Protein AF-A0A972F2A1-F1 (afdb_monomer)

Secondary structure (DSSP, 8-state):
--EEEESS---HHHHHHTT-EEEEHHHHHHHTS-HHHHHHHHHHTT--TTS-HHHHHHHHHHHHTT---EE------

Mean predicted aligned error: 3.02 Å

Structure (mmCIF, N/CA/C/O backbone):
data_AF-A0A972F2A1-F1
#
_entry.id   AF-A0A972F2A1-F1
#
loop_
_atom_site.group_PDB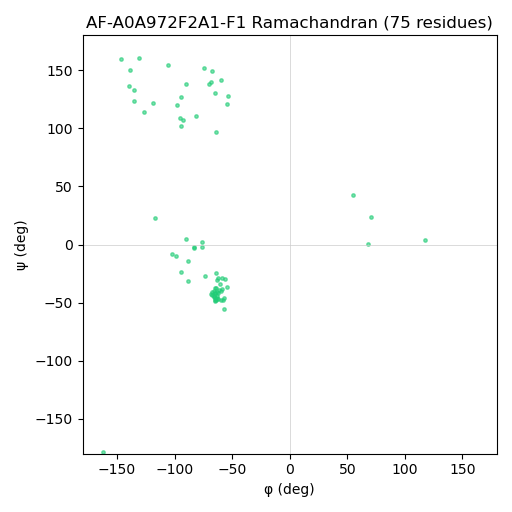
_atom_site.id
_atom_site.type_symbol
_atom_site.label_atom_id
_atom_site.label_alt_id
_atom_site.label_comp_id
_atom_site.label_asym_id
_atom_site.label_entity_id
_atom_site.label_seq_id
_atom_site.pdbx_PDB_ins_code
_atom_site.Cartn_x
_atom_site.Cartn_y
_atom_site.Cartn_z
_atom_site.occupancy
_atom_site.B_iso_or_equiv
_atom_site.auth_seq_id
_atom_site.auth_comp_id
_atom_site.auth_asym_id
_atom_site.auth_atom_id
_atom_site.pdbx_PDB_model_num
ATOM 1 N N . MET A 1 1 ? -15.716 -9.452 8.465 1.00 69.19 1 MET A N 1
ATOM 2 C CA . MET A 1 1 ? -15.329 -8.047 8.715 1.00 69.19 1 MET A CA 1
ATOM 3 C C . MET A 1 1 ? -14.629 -7.553 7.459 1.00 69.19 1 MET A C 1
ATOM 5 O O . MET A 1 1 ? -13.698 -8.223 7.028 1.00 69.19 1 MET A O 1
ATOM 9 N N . HIS A 1 2 ? -15.129 -6.497 6.812 1.00 91.69 2 HIS A N 1
ATOM 10 C CA . HIS A 1 2 ? -14.559 -6.005 5.550 1.00 91.69 2 HIS A CA 1
ATOM 11 C C . HIS A 1 2 ? -13.190 -5.358 5.797 1.00 91.69 2 HIS A C 1
ATOM 13 O O . HIS A 1 2 ? -13.018 -4.663 6.797 1.00 91.69 2 HIS A O 1
ATOM 19 N N . THR A 1 3 ? -12.222 -5.618 4.917 1.00 96.62 3 THR A N 1
ATOM 20 C CA . THR A 1 3 ? -10.873 -5.039 4.996 1.00 96.62 3 THR A CA 1
ATOM 21 C C . THR A 1 3 ? -10.826 -3.723 4.226 1.00 96.62 3 THR A C 1
ATOM 23 O O . THR A 1 3 ? -11.359 -3.654 3.122 1.00 96.62 3 THR A O 1
ATOM 26 N N . THR A 1 4 ? -10.157 -2.721 4.793 1.00 97.94 4 THR A N 1
ATOM 27 C CA . THR A 1 4 ? -9.920 -1.417 4.162 1.00 97.94 4 THR A CA 1
ATOM 28 C C . THR A 1 4 ? -8.427 -1.123 4.191 1.00 97.94 4 THR A C 1
ATOM 30 O O . THR A 1 4 ? -7.843 -0.977 5.267 1.00 97.94 4 THR A O 1
ATOM 33 N N . GLY A 1 5 ? -7.805 -1.069 3.016 1.00 97.81 5 GLY A N 1
ATOM 34 C CA . GLY A 1 5 ? -6.409 -0.683 2.853 1.00 97.81 5 GLY A CA 1
ATOM 35 C C . GLY A 1 5 ? -6.209 0.822 3.034 1.00 97.81 5 GLY A C 1
ATOM 36 O O . GLY A 1 5 ? -7.109 1.604 2.732 1.00 97.81 5 GLY A O 1
ATOM 37 N N . PHE A 1 6 ? -5.033 1.252 3.482 1.00 97.31 6 PHE A N 1
ATOM 38 C CA . PHE A 1 6 ? -4.665 2.669 3.512 1.00 97.31 6 PHE A CA 1
ATOM 39 C C . PHE A 1 6 ? -3.214 2.899 3.083 1.00 97.31 6 PHE A C 1
ATOM 41 O O . PHE A 1 6 ? -2.360 2.026 3.249 1.00 97.31 6 PHE A O 1
ATOM 48 N N . THR A 1 7 ? -2.950 4.072 2.498 1.00 95.12 7 THR A N 1
ATOM 49 C CA . THR A 1 7 ? -1.661 4.396 1.856 1.00 95.12 7 THR A CA 1
ATOM 50 C C . THR A 1 7 ? -0.739 5.282 2.691 1.00 95.12 7 THR A C 1
ATOM 52 O O . THR A 1 7 ? 0.411 5.472 2.312 1.00 95.12 7 THR A O 1
ATOM 55 N N . THR A 1 8 ? -1.199 5.825 3.815 1.00 92.81 8 THR A N 1
ATOM 56 C CA . THR A 1 8 ? -0.390 6.599 4.774 1.00 92.81 8 THR A CA 1
ATOM 57 C C . THR A 1 8 ? -1.125 6.680 6.113 1.00 92.81 8 THR A C 1
ATOM 59 O O . THR A 1 8 ? -2.217 6.129 6.254 1.00 92.81 8 THR A O 1
ATOM 62 N N . THR A 1 9 ? -0.559 7.376 7.093 1.00 92.25 9 THR A N 1
ATOM 63 C CA . THR A 1 9 ? -1.221 7.661 8.367 1.00 92.25 9 THR A CA 1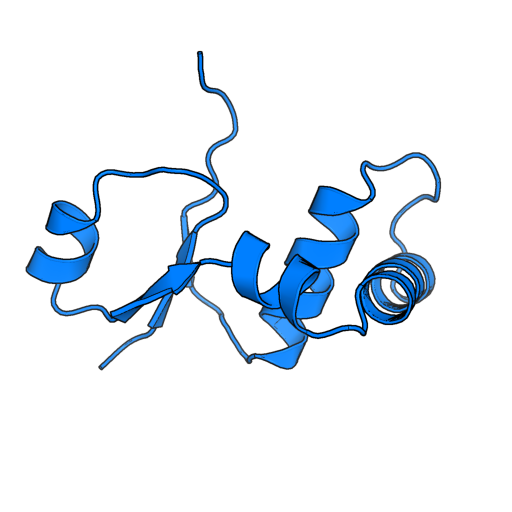
ATOM 64 C C . THR A 1 9 ? -2.575 8.334 8.139 1.00 92.25 9 THR A C 1
ATOM 66 O O . THR A 1 9 ? -2.664 9.415 7.561 1.00 92.25 9 THR A O 1
ATOM 69 N N . ILE A 1 10 ? -3.631 7.696 8.635 1.00 94.06 10 ILE A N 1
ATOM 70 C CA . ILE A 1 10 ? -5.002 8.210 8.655 1.00 94.06 10 ILE A CA 1
ATOM 71 C C . ILE A 1 10 ? -5.583 8.038 10.066 1.00 94.06 10 ILE A C 1
ATOM 73 O O . ILE A 1 10 ? -5.091 7.192 10.819 1.00 94.06 10 ILE A O 1
ATOM 77 N N . PRO A 1 11 ? -6.649 8.767 10.434 1.00 95.56 11 PRO A N 1
ATOM 78 C CA . PRO A 1 11 ? -7.393 8.503 11.666 1.00 95.56 11 PRO A CA 1
ATOM 79 C C . PRO A 1 11 ? -8.061 7.115 11.624 1.00 95.56 11 PRO A C 1
ATOM 81 O O . PRO A 1 11 ? -9.134 6.933 11.039 1.00 95.56 11 PRO A O 1
ATOM 84 N N . LEU A 1 12 ? -7.415 6.103 12.214 1.00 96.69 12 LEU A N 1
ATOM 85 C CA . LEU A 1 12 ? -7.887 4.712 12.197 1.00 96.69 12 LEU A CA 1
ATOM 86 C C . LEU A 1 12 ? -9.218 4.535 12.936 1.00 96.69 12 LEU A C 1
ATOM 88 O O . LEU A 1 12 ? -9.974 3.615 12.624 1.00 96.69 12 LEU A O 1
ATOM 92 N N . GLU A 1 13 ? -9.529 5.426 13.876 1.00 97.94 13 GLU A N 1
ATOM 93 C CA . GLU A 1 13 ? -10.773 5.451 14.641 1.00 97.94 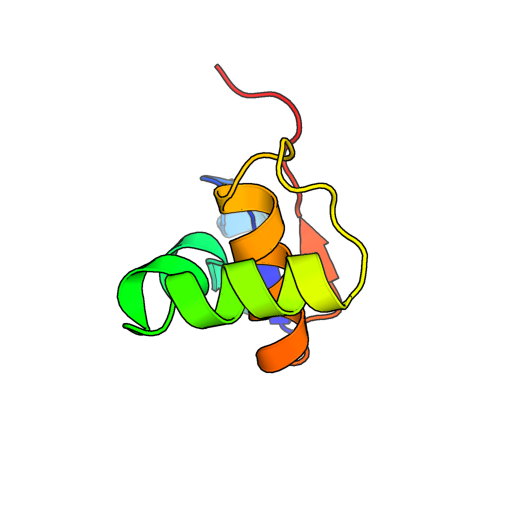13 GLU A CA 1
ATOM 94 C C . GLU A 1 13 ? -11.996 5.480 13.723 1.00 97.94 13 GLU A C 1
ATOM 96 O O . GLU A 1 13 ? -12.989 4.818 14.013 1.00 97.94 13 GLU A O 1
ATOM 101 N N . VAL A 1 14 ? -11.911 6.179 12.585 1.00 96.94 14 VAL A N 1
ATOM 102 C CA . VAL A 1 14 ? -13.002 6.258 11.601 1.00 96.94 14 VAL A CA 1
ATOM 103 C C . VAL A 1 14 ? -13.241 4.899 10.939 1.00 96.94 14 VAL A C 1
ATOM 105 O O . VAL A 1 14 ? -14.384 4.458 10.814 1.00 96.94 14 VAL A O 1
ATOM 108 N N . VAL A 1 15 ? -12.170 4.196 10.557 1.00 97.38 15 VAL A N 1
ATOM 109 C CA . VAL A 1 15 ? -12.252 2.866 9.926 1.00 97.38 15 VAL A CA 1
ATOM 110 C C . VAL A 1 15 ? -12.763 1.825 10.926 1.00 97.38 15 VAL A C 1
ATOM 112 O O . VAL A 1 15 ? -13.630 1.012 10.599 1.00 97.38 15 VAL A O 1
ATOM 115 N N . LEU A 1 16 ? -12.271 1.882 12.166 1.00 97.31 16 LEU A N 1
ATOM 116 C CA . LEU A 1 16 ? -12.690 0.993 13.249 1.00 97.31 16 LEU A CA 1
ATOM 117 C C . LEU A 1 16 ? -14.157 1.224 13.640 1.00 97.31 16 LEU A C 1
ATOM 119 O O . LEU A 1 16 ? -14.907 0.256 13.769 1.00 97.31 16 LEU A O 1
ATOM 123 N N . ALA A 1 17 ? -14.594 2.482 13.765 1.00 97.81 17 ALA A N 1
ATOM 124 C CA . ALA A 1 17 ? -15.986 2.834 14.058 1.00 97.81 17 ALA A CA 1
ATOM 125 C C . ALA A 1 17 ? -16.953 2.378 12.952 1.00 97.81 17 ALA A C 1
ATOM 127 O O . ALA A 1 17 ? -18.098 2.035 13.238 1.00 97.81 17 ALA A O 1
ATOM 128 N N . ALA A 1 18 ? -16.483 2.300 11.702 1.00 96.44 18 ALA A N 1
ATOM 129 C CA . ALA A 1 18 ? -17.233 1.737 10.580 1.00 96.44 18 ALA A CA 1
ATOM 130 C C . ALA A 1 18 ? -17.301 0.191 10.582 1.00 96.44 18 ALA A C 1
ATOM 132 O O . ALA A 1 18 ? -17.846 -0.397 9.647 1.00 96.44 18 ALA A O 1
ATOM 133 N N . GLY A 1 19 ? -16.742 -0.490 11.591 1.00 96.69 19 GLY A N 1
ATOM 134 C CA . GLY A 1 19 ? -16.746 -1.953 11.687 1.00 96.69 19 GLY A CA 1
ATOM 135 C C . GLY A 1 19 ? -15.839 -2.643 10.661 1.00 96.69 19 GLY A C 1
ATOM 136 O O . GLY A 1 19 ? -16.066 -3.805 10.308 1.00 96.69 19 GLY A O 1
ATOM 137 N N . ARG A 1 20 ? -14.822 -1.936 10.157 1.00 97.62 20 ARG A N 1
ATOM 138 C CA . ARG A 1 20 ? -13.879 -2.424 9.142 1.00 97.62 20 ARG A CA 1
ATOM 139 C C . ARG A 1 20 ? -12.523 -2.736 9.757 1.00 97.62 20 ARG A C 1
ATOM 141 O O . ARG A 1 20 ? -12.154 -2.196 10.797 1.00 97.62 20 ARG A O 1
ATOM 148 N N . ARG A 1 21 ? -11.777 -3.640 9.119 1.00 97.25 21 ARG A N 1
ATOM 149 C CA . ARG A 1 21 ? -10.411 -3.993 9.514 1.00 97.25 21 ARG A CA 1
ATOM 150 C C . ARG A 1 21 ? -9.425 -3.118 8.731 1.00 97.25 21 ARG A C 1
ATOM 152 O O . ARG A 1 21 ? -9.265 -3.369 7.534 1.00 97.25 21 ARG A O 1
ATOM 159 N N . PRO A 1 22 ? -8.770 -2.131 9.365 1.00 97.50 22 PRO A N 1
ATOM 160 C CA . PRO A 1 22 ? -7.761 -1.326 8.692 1.00 97.50 22 PRO A CA 1
ATOM 161 C C . PRO A 1 22 ? -6.532 -2.180 8.371 1.00 97.50 22 PRO A C 1
ATOM 163 O O . PRO A 1 22 ? -6.112 -3.008 9.183 1.00 97.50 22 PRO A O 1
ATOM 166 N N . VAL A 1 23 ? -5.961 -1.981 7.188 1.00 97.19 23 VAL A N 1
ATOM 167 C CA . VAL A 1 23 ? -4.766 -2.685 6.722 1.00 97.19 23 VAL A CA 1
ATOM 168 C C . VAL A 1 23 ? -3.795 -1.696 6.090 1.00 97.19 23 VAL A C 1
ATOM 170 O O . VAL A 1 23 ? -4.132 -0.990 5.144 1.00 97.19 23 VAL A O 1
ATOM 173 N N . ASP A 1 24 ? -2.573 -1.668 6.607 1.00 96.69 24 ASP A N 1
ATOM 174 C CA . ASP A 1 24 ? -1.517 -0.795 6.104 1.00 96.69 24 ASP A CA 1
ATOM 175 C C . ASP A 1 24 ? -0.849 -1.410 4.869 1.00 96.69 24 ASP A C 1
ATOM 177 O O . ASP A 1 24 ? -0.132 -2.414 4.962 1.00 96.69 24 ASP A O 1
ATOM 181 N N . LEU A 1 25 ? -1.077 -0.801 3.706 1.00 96.75 25 LEU A N 1
ATOM 182 C CA . LEU A 1 25 ? -0.525 -1.290 2.445 1.00 96.75 25 LEU A CA 1
ATOM 183 C C . LEU A 1 25 ? 0.981 -1.027 2.325 1.00 96.75 25 LEU A C 1
ATOM 185 O O . LEU A 1 25 ? 1.673 -1.802 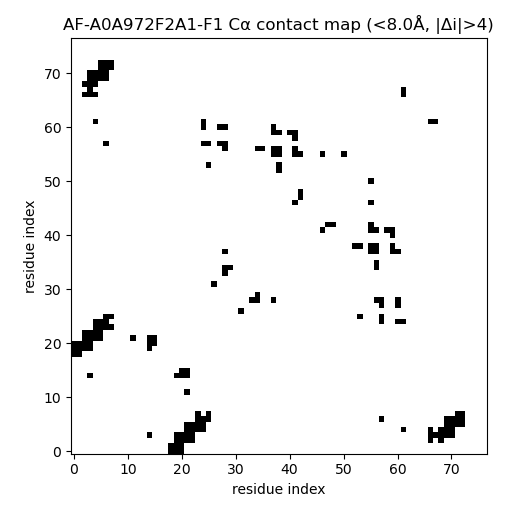1.664 1.00 96.75 25 LEU A O 1
ATOM 189 N N . ASN A 1 26 ? 1.511 0.006 2.992 1.00 95.62 26 ASN A N 1
ATOM 190 C CA . ASN A 1 26 ? 2.954 0.258 3.023 1.00 95.62 26 ASN A CA 1
ATOM 191 C C . ASN A 1 26 ? 3.669 -0.868 3.753 1.00 95.62 26 ASN A C 1
ATOM 193 O O . ASN A 1 26 ? 4.675 -1.381 3.270 1.00 95.62 26 ASN A O 1
ATOM 197 N N . ASN A 1 27 ? 3.127 -1.274 4.903 1.00 95.56 27 ASN A N 1
ATOM 198 C CA . ASN A 1 27 ? 3.699 -2.360 5.686 1.00 95.56 27 ASN A CA 1
ATOM 199 C C . ASN A 1 27 ? 3.660 -3.682 4.920 1.00 95.56 27 ASN A C 1
ATOM 201 O O . ASN A 1 27 ? 4.677 -4.373 4.875 1.00 95.56 27 ASN A O 1
ATOM 205 N N . ILE A 1 28 ? 2.548 -4.015 4.256 1.00 95.25 28 ILE A N 1
ATOM 206 C CA . ILE A 1 28 ? 2.483 -5.214 3.401 1.00 95.25 28 ILE A CA 1
ATOM 207 C C . ILE A 1 28 ? 3.562 -5.162 2.314 1.00 95.25 28 ILE A C 1
ATOM 209 O O . ILE A 1 28 ? 4.267 -6.149 2.105 1.00 95.25 28 ILE A O 1
ATOM 213 N N . PHE A 1 29 ? 3.707 -4.015 1.651 1.00 96.56 29 PHE A N 1
ATOM 214 C CA . PHE A 1 29 ? 4.667 -3.836 0.569 1.00 96.56 29 PHE A CA 1
ATOM 215 C C . PHE A 1 29 ? 6.130 -3.952 1.033 1.00 96.56 29 PHE A C 1
ATOM 217 O O . PHE A 1 29 ? 6.920 -4.662 0.403 1.00 96.56 29 PHE A O 1
ATOM 224 N N . ILE A 1 30 ? 6.517 -3.270 2.117 1.00 95.62 30 ILE A N 1
ATOM 225 C CA . ILE A 1 30 ? 7.935 -3.134 2.490 1.00 95.62 30 ILE A CA 1
ATOM 226 C C . ILE A 1 30 ? 8.441 -4.268 3.389 1.00 95.62 30 ILE A C 1
ATOM 228 O O . ILE A 1 30 ? 9.608 -4.643 3.314 1.00 95.62 30 ILE A O 1
ATOM 232 N N . THR A 1 31 ? 7.579 -4.847 4.230 1.00 94.94 31 THR A N 1
ATOM 233 C CA . THR A 1 31 ? 8.008 -5.857 5.218 1.00 94.94 31 THR A CA 1
ATOM 234 C C . THR A 1 31 ? 7.990 -7.286 4.675 1.00 94.94 31 THR A C 1
ATOM 236 O O . THR A 1 31 ? 8.593 -8.176 5.269 1.00 94.94 31 THR A O 1
ATOM 239 N N . GLY A 1 32 ? 7.345 -7.524 3.528 1.00 86.88 32 GLY A N 1
ATOM 240 C CA . GLY A 1 32 ? 7.178 -8.860 2.950 1.00 86.88 32 GLY A CA 1
ATOM 241 C C . GLY A 1 32 ? 8.418 -9.454 2.269 1.00 86.88 32 GLY A C 1
ATOM 242 O O . GLY A 1 32 ? 8.334 -10.563 1.751 1.00 86.88 32 GLY A O 1
ATOM 243 N N . GLY A 1 33 ? 9.544 -8.732 2.199 1.00 92.94 33 GLY A N 1
ATOM 244 C CA . GLY A 1 33 ? 10.789 -9.195 1.560 1.00 92.94 33 GLY A CA 1
ATOM 245 C C . GLY A 1 33 ? 10.732 -9.347 0.031 1.00 92.94 33 GLY A C 1
ATOM 246 O O . GLY A 1 33 ? 11.728 -9.720 -0.579 1.00 92.94 33 GLY A O 1
ATOM 247 N N . ARG A 1 34 ? 9.587 -9.040 -0.591 1.00 95.38 34 ARG A N 1
ATOM 248 C CA . ARG A 1 34 ? 9.310 -9.208 -2.029 1.00 95.38 34 ARG A CA 1
ATOM 249 C C . ARG A 1 34 ? 9.040 -7.877 -2.738 1.00 95.38 34 ARG A C 1
ATOM 251 O O . ARG A 1 34 ? 8.398 -7.838 -3.780 1.00 95.38 34 ARG A O 1
ATOM 258 N N . SER A 1 35 ? 9.516 -6.764 -2.178 1.00 97.12 35 SER A N 1
ATOM 259 C CA . SER A 1 35 ? 9.207 -5.420 -2.684 1.00 97.12 35 SER A CA 1
ATOM 260 C C . SER A 1 35 ? 9.640 -5.223 -4.143 1.00 97.12 35 SER A C 1
ATOM 262 O O . SER A 1 35 ? 8.899 -4.627 -4.916 1.00 97.12 35 SER A O 1
ATOM 264 N N . MET A 1 36 ? 10.795 -5.766 -4.544 1.00 97.75 36 MET A N 1
ATOM 265 C CA . MET A 1 36 ? 11.255 -5.703 -5.939 1.00 97.75 36 MET A CA 1
ATOM 266 C C . MET A 1 36 ? 10.340 -6.484 -6.885 1.00 97.75 36 MET A C 1
ATOM 268 O O . MET A 1 36 ? 9.926 -5.937 -7.899 1.00 97.75 36 MET A O 1
ATOM 272 N N . GLU A 1 37 ? 9.953 -7.710 -6.523 1.00 98.06 37 GLU A N 1
ATOM 273 C CA . GLU A 1 37 ? 9.025 -8.522 -7.324 1.00 98.06 37 GLU A CA 1
ATOM 274 C C . GLU A 1 37 ? 7.669 -7.825 -7.504 1.00 98.06 37 GLU A C 1
ATOM 276 O O . GLU A 1 37 ? 7.102 -7.837 -8.592 1.00 98.06 37 GLU A O 1
ATOM 281 N N . LEU A 1 38 ? 7.157 -7.177 -6.451 1.00 98.12 38 LEU A N 1
ATOM 282 C CA . LEU A 1 38 ? 5.902 -6.422 -6.505 1.00 98.12 38 LEU A CA 1
ATOM 283 C C . LEU A 1 38 ? 6.003 -5.208 -7.442 1.00 98.12 38 LEU A C 1
ATOM 285 O O . LEU A 1 38 ? 5.085 -4.949 -8.219 1.00 98.12 38 LEU A O 1
ATOM 289 N N . ILE A 1 39 ? 7.124 -4.481 -7.403 1.00 98.56 39 ILE A N 1
ATOM 290 C CA . ILE A 1 39 ? 7.388 -3.374 -8.335 1.00 98.56 39 ILE A CA 1
ATOM 291 C C . ILE A 1 39 ? 7.442 -3.897 -9.775 1.00 98.56 39 ILE A C 1
ATOM 293 O O . ILE A 1 39 ? 6.808 -3.317 -10.654 1.00 98.56 39 ILE A O 1
ATOM 297 N N . GLU A 1 40 ? 8.173 -4.986 -10.015 1.00 98.31 40 GLU A N 1
ATOM 298 C CA . GLU A 1 40 ? 8.326 -5.590 -11.342 1.00 98.31 40 GLU A CA 1
ATOM 299 C C . GLU A 1 40 ? 7.000 -6.137 -11.888 1.00 98.31 40 GLU A C 1
ATOM 301 O O . GLU A 1 40 ? 6.722 -5.957 -13.073 1.00 98.31 40 GLU A O 1
ATOM 306 N N . SER A 1 41 ? 6.147 -6.724 -11.038 1.00 98.12 41 SER A N 1
ATOM 307 C CA . SER A 1 41 ? 4.795 -7.160 -11.424 1.00 98.12 41 SER A CA 1
ATOM 308 C C . SER A 1 41 ? 3.962 -5.985 -11.922 1.00 98.12 41 SER A C 1
ATOM 310 O O . SER A 1 41 ? 3.395 -6.046 -13.009 1.00 98.12 41 SER A O 1
ATOM 312 N N . ALA A 1 42 ? 3.951 -4.872 -11.183 1.00 98.31 42 ALA A N 1
ATOM 313 C CA . ALA A 1 42 ? 3.219 -3.679 -11.598 1.00 98.31 42 ALA A CA 1
ATOM 314 C C . ALA A 1 42 ? 3.734 -3.121 -12.939 1.00 98.31 42 ALA A C 1
ATOM 316 O O . ALA A 1 42 ? 2.943 -2.686 -13.776 1.00 98.31 42 ALA A O 1
ATOM 317 N N . GLU A 1 43 ? 5.051 -3.140 -13.172 1.00 98.38 43 GLU A N 1
ATOM 318 C CA . GLU A 1 43 ? 5.629 -2.745 -14.464 1.00 98.38 43 GLU A CA 1
ATOM 319 C C . GLU A 1 43 ? 5.221 -3.692 -15.598 1.00 98.38 43 GLU A C 1
ATOM 321 O O . GLU A 1 43 ? 4.868 -3.227 -16.683 1.00 98.38 43 GLU A O 1
ATOM 326 N N . ALA A 1 44 ? 5.220 -5.005 -15.348 1.00 98.12 44 ALA A N 1
ATOM 327 C CA . ALA A 1 44 ? 4.766 -6.011 -16.307 1.00 98.12 44 ALA A CA 1
ATOM 328 C C . ALA A 1 44 ? 3.274 -5.861 -16.654 1.00 98.12 44 ALA A C 1
ATOM 330 O O . ALA A 1 44 ? 2.872 -6.141 -17.783 1.00 98.12 44 ALA A O 1
ATOM 331 N N . GLU A 1 45 ? 2.471 -5.362 -15.714 1.00 97.56 45 GLU A N 1
ATOM 332 C CA . GLU A 1 45 ? 1.045 -5.058 -15.888 1.00 97.56 45 GLU A CA 1
ATOM 333 C C . GLU A 1 45 ? 0.783 -3.681 -16.528 1.00 97.56 45 GLU A C 1
ATOM 335 O O . GLU A 1 45 ? -0.361 -3.345 -16.836 1.00 97.56 45 GLU A O 1
ATOM 340 N N . GLY A 1 46 ? 1.835 -2.900 -16.799 1.00 97.81 46 GLY A N 1
ATOM 341 C CA . GLY A 1 46 ? 1.762 -1.694 -17.626 1.00 97.81 46 GLY A CA 1
ATOM 342 C C . GLY A 1 46 ? 2.115 -0.384 -16.924 1.00 97.81 46 GLY A C 1
ATOM 343 O O . GLY A 1 46 ? 2.032 0.671 -17.559 1.00 97.81 46 GLY A O 1
ATOM 344 N N . PHE A 1 47 ? 2.539 -0.401 -15.655 1.00 98.12 47 PHE A N 1
ATOM 345 C CA . PHE A 1 47 ? 3.058 0.814 -15.025 1.00 98.12 47 PHE A CA 1
ATOM 346 C C . PHE A 1 47 ? 4.356 1.280 -15.710 1.00 98.12 47 PHE A C 1
ATOM 348 O O . PHE A 1 47 ? 5.308 0.506 -15.833 1.00 98.12 47 PHE A O 1
ATOM 355 N N . PRO A 1 48 ? 4.466 2.565 -16.095 1.00 98.00 48 PRO A N 1
ATOM 356 C CA . PRO A 1 48 ? 5.719 3.115 -16.591 1.00 98.00 48 PRO A CA 1
ATOM 357 C C . PRO A 1 48 ? 6.836 3.013 -15.549 1.00 98.00 48 PRO A C 1
ATOM 359 O O . PRO A 1 48 ? 6.633 3.293 -14.365 1.00 98.00 48 PRO A O 1
ATOM 362 N N . ARG A 1 49 ? 8.059 2.708 -15.998 1.00 95.62 49 ARG A N 1
ATOM 363 C CA . ARG A 1 49 ? 9.236 2.603 -15.115 1.00 95.62 49 ARG A CA 1
ATOM 364 C C . ARG A 1 49 ? 9.502 3.863 -14.290 1.00 95.62 49 ARG A C 1
ATOM 366 O O . ARG A 1 49 ? 9.997 3.759 -13.173 1.00 95.62 49 ARG A O 1
ATOM 373 N N . ASN A 1 50 ? 9.139 5.037 -14.802 1.00 96.81 50 ASN A N 1
ATOM 374 C CA . ASN A 1 50 ? 9.321 6.323 -14.126 1.00 96.81 50 ASN A CA 1
ATOM 375 C C . ASN A 1 50 ? 8.212 6.682 -13.117 1.00 96.81 50 ASN A C 1
ATOM 377 O O . ASN A 1 50 ? 8.319 7.721 -12.470 1.00 96.81 50 ASN A O 1
ATOM 381 N N . VAL A 1 51 ? 7.166 5.863 -12.954 1.00 97.00 51 VAL A N 1
ATOM 382 C CA . VAL A 1 51 ? 6.227 6.020 -11.831 1.00 97.00 51 VAL A CA 1
ATOM 383 C C . VAL A 1 51 ? 6.940 5.686 -10.518 1.00 97.00 51 VAL A C 1
ATOM 385 O O . VAL A 1 51 ? 7.842 4.848 -10.483 1.00 97.00 51 VAL A O 1
ATOM 388 N N . CYS A 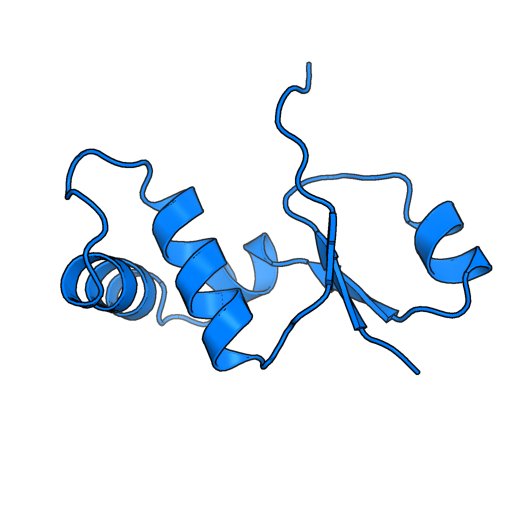1 52 ? 6.530 6.328 -9.422 1.00 95.31 52 CYS A N 1
ATOM 389 C CA . CYS A 1 52 ? 7.052 6.053 -8.087 1.00 95.31 52 CYS A CA 1
ATOM 390 C C . CYS A 1 52 ? 6.952 4.558 -7.739 1.00 95.31 52 CYS A C 1
ATOM 392 O O . CYS A 1 52 ? 5.873 3.963 -7.801 1.00 95.31 52 CYS A O 1
ATOM 394 N N . SER A 1 53 ? 8.069 3.960 -7.318 1.00 97.25 53 SER A N 1
ATOM 395 C CA . SER A 1 53 ? 8.133 2.549 -6.919 1.00 97.25 53 SER A CA 1
ATOM 396 C C . SER A 1 53 ? 7.186 2.209 -5.769 1.00 97.25 53 SER A C 1
ATOM 398 O O . SER A 1 53 ? 6.692 1.091 -5.700 1.00 97.25 53 SER A O 1
ATOM 400 N N . TRP A 1 54 ? 6.879 3.175 -4.900 1.00 95.62 54 TRP A N 1
ATOM 401 C CA . TRP A 1 54 ? 5.933 2.987 -3.802 1.00 95.62 54 TRP A CA 1
ATOM 402 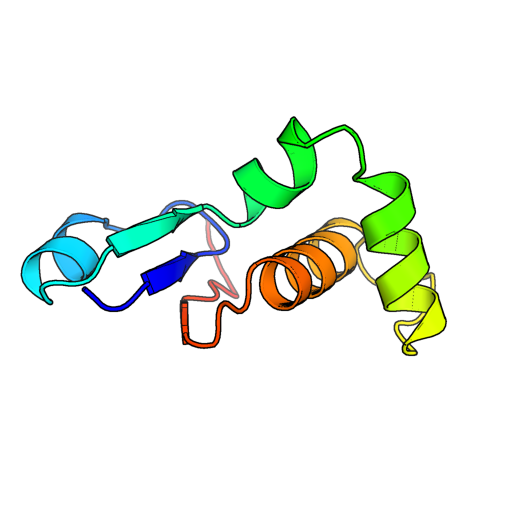C C . TRP A 1 54 ? 4.499 2.789 -4.298 1.00 95.62 54 TRP A C 1
ATOM 404 O O . TRP A 1 54 ? 3.797 1.909 -3.815 1.00 95.62 54 TRP A O 1
ATOM 414 N N . ILE A 1 55 ? 4.085 3.552 -5.318 1.00 95.75 55 ILE A N 1
ATOM 415 C CA . ILE A 1 55 ? 2.763 3.407 -5.946 1.00 95.75 55 ILE A CA 1
ATOM 416 C C . ILE A 1 55 ? 2.655 2.032 -6.609 1.00 95.75 55 ILE A C 1
ATOM 418 O O . ILE A 1 55 ? 1.687 1.314 -6.373 1.00 95.75 55 ILE A O 1
ATOM 422 N N . LYS A 1 56 ? 3.675 1.646 -7.386 1.00 97.88 56 LYS A N 1
ATOM 423 C CA . LYS A 1 56 ? 3.755 0.328 -8.036 1.00 97.88 56 LYS A CA 1
ATOM 424 C C . LYS A 1 56 ? 3.689 -0.814 -7.016 1.00 97.88 56 LYS A C 1
ATOM 426 O O . LYS A 1 56 ? 2.900 -1.741 -7.162 1.00 97.88 56 LYS A O 1
ATOM 431 N N . GLY A 1 57 ? 4.483 -0.708 -5.954 1.00 97.50 57 GLY A N 1
ATOM 432 C CA . GLY A 1 57 ? 4.548 -1.691 -4.882 1.00 97.50 57 GLY A CA 1
ATOM 433 C C . GLY A 1 57 ? 3.242 -1.843 -4.107 1.00 97.50 57 GLY A C 1
ATOM 434 O O . GLY A 1 57 ? 2.786 -2.964 -3.894 1.00 97.50 57 GLY A O 1
ATOM 435 N N . ILE A 1 58 ? 2.609 -0.728 -3.726 1.00 96.88 58 ILE A N 1
ATOM 436 C CA . ILE A 1 58 ? 1.305 -0.719 -3.045 1.00 96.88 58 ILE A CA 1
ATOM 437 C C . ILE A 1 58 ? 0.211 -1.303 -3.941 1.00 96.88 58 ILE A C 1
ATOM 439 O O . ILE A 1 58 ? -0.618 -2.068 -3.453 1.00 96.88 58 ILE A O 1
ATOM 443 N N . TYR A 1 59 ? 0.215 -0.973 -5.235 1.00 97.06 59 TYR A N 1
ATOM 444 C CA . TYR A 1 59 ? -0.718 -1.536 -6.211 1.00 97.06 59 TYR A CA 1
ATOM 445 C C . TYR A 1 59 ? -0.629 -3.066 -6.247 1.00 97.06 59 TYR A C 1
ATOM 447 O O . TYR A 1 59 ? -1.623 -3.746 -5.991 1.00 97.06 59 TYR A O 1
ATOM 455 N N . ALA A 1 60 ? 0.569 -3.607 -6.472 1.00 97.50 60 ALA A N 1
ATOM 456 C CA . ALA A 1 60 ? 0.772 -5.051 -6.527 1.00 97.50 60 ALA A CA 1
ATOM 457 C C . ALA A 1 60 ? 0.478 -5.729 -5.175 1.00 97.50 60 ALA A C 1
ATOM 459 O O . ALA A 1 60 ? -0.124 -6.800 -5.134 1.00 97.50 60 ALA A O 1
ATOM 460 N N . ALA A 1 61 ? 0.831 -5.090 -4.053 1.00 96.69 61 ALA A N 1
ATOM 461 C CA . ALA A 1 61 ? 0.519 -5.588 -2.714 1.00 96.69 61 ALA A CA 1
ATOM 462 C C . ALA A 1 61 ? -0.995 -5.672 -2.452 1.00 96.69 61 ALA A C 1
ATOM 464 O O . ALA A 1 61 ? -1.466 -6.648 -1.866 1.00 96.69 61 ALA A O 1
ATOM 465 N N . ALA A 1 62 ? -1.763 -4.666 -2.880 1.00 96.81 62 ALA A N 1
ATOM 466 C CA . ALA A 1 62 ? -3.214 -4.656 -2.733 1.00 96.81 62 ALA A CA 1
ATOM 467 C C . ALA A 1 62 ? -3.878 -5.755 -3.574 1.00 96.81 62 ALA A C 1
ATOM 469 O O . ALA A 1 62 ? -4.782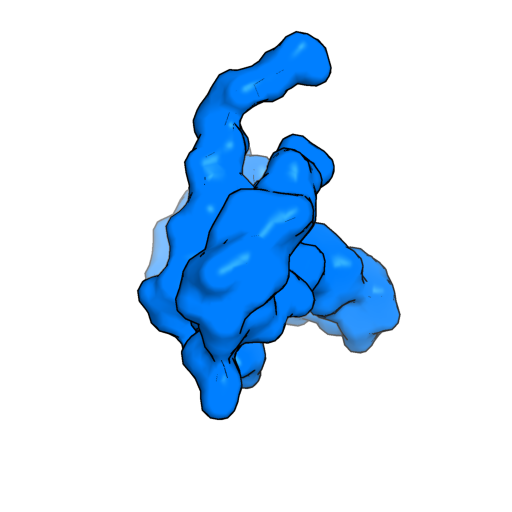 -6.428 -3.076 1.00 96.81 62 ALA A O 1
ATOM 470 N N . LEU A 1 63 ? -3.392 -5.979 -4.801 1.00 96.12 63 LEU A N 1
ATOM 471 C CA . LEU A 1 63 ? -3.860 -7.070 -5.657 1.00 96.12 63 LEU A CA 1
ATOM 472 C C . LEU A 1 63 ? -3.540 -8.447 -5.069 1.00 96.12 63 LEU A C 1
ATOM 474 O O . LEU A 1 63 ? -4.431 -9.284 -4.968 1.00 96.12 63 LEU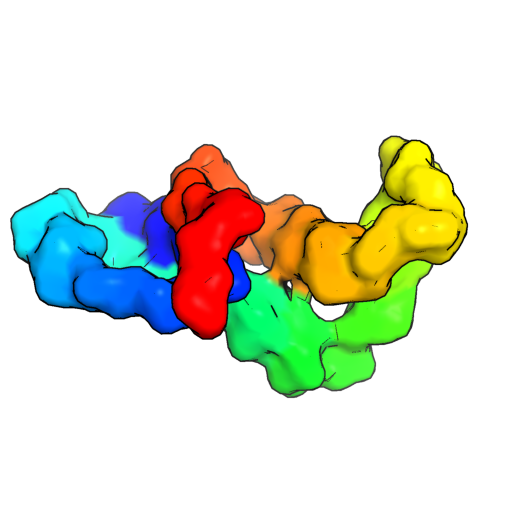 A O 1
ATOM 478 N N . GLU A 1 64 ? -2.303 -8.680 -4.617 1.00 94.69 64 GLU A N 1
ATOM 479 C CA . GLU A 1 64 ? -1.906 -9.972 -4.039 1.00 94.69 64 GLU A CA 1
ATOM 480 C C . GLU A 1 64 ? -2.727 -10.323 -2.786 1.00 94.69 64 GLU A C 1
ATOM 482 O O . GLU A 1 64 ? -3.009 -11.492 -2.519 1.00 94.69 64 GLU A O 1
ATOM 487 N N . LYS A 1 65 ? -3.105 -9.313 -1.994 1.00 94.50 65 LYS A N 1
ATOM 488 C CA . LYS A 1 65 ? -3.907 -9.490 -0.774 1.00 94.50 65 LYS A CA 1
ATOM 489 C C . LYS A 1 65 ? -5.417 -9.407 -0.998 1.00 94.50 65 LYS A C 1
ATOM 491 O O . LYS A 1 65 ? -6.144 -9.466 -0.006 1.00 94.50 65 LYS A O 1
ATOM 496 N N . ASP A 1 66 ? -5.871 -9.292 -2.247 1.00 95.81 66 ASP A N 1
ATOM 497 C CA . ASP A 1 66 ? -7.290 -9.212 -2.617 1.00 95.81 66 ASP A CA 1
ATOM 498 C C . ASP A 1 66 ? -8.033 -8.071 -1.881 1.00 95.81 66 ASP A C 1
ATOM 500 O O . ASP A 1 66 ? -9.126 -8.224 -1.333 1.00 95.81 66 ASP A O 1
ATOM 504 N N . ILE A 1 67 ? -7.389 -6.899 -1.786 1.00 96.25 67 ILE A N 1
ATOM 505 C CA . ILE A 1 67 ? -7.928 -5.719 -1.094 1.00 96.25 67 ILE A CA 1
ATOM 506 C C . ILE A 1 67 ? -8.612 -4.803 -2.111 1.00 96.25 67 ILE A C 1
ATOM 508 O O . ILE A 1 67 ? -7.956 -4.120 -2.894 1.00 96.25 67 ILE A O 1
ATOM 512 N N . HIS A 1 68 ? -9.944 -4.744 -2.060 1.00 94.88 68 HIS A N 1
ATOM 513 C CA . HIS A 1 68 ? -10.758 -3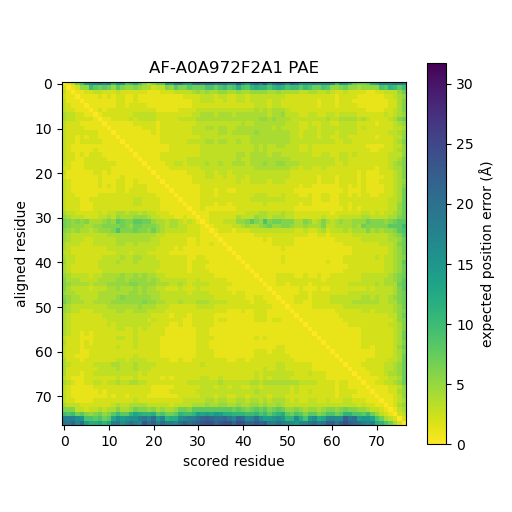.974 -3.014 1.00 94.88 68 HIS A CA 1
ATOM 514 C C . HIS A 1 68 ? -11.217 -2.598 -2.517 1.00 94.88 68 HIS A C 1
ATOM 516 O O . HIS A 1 68 ? -11.760 -1.816 -3.293 1.00 94.88 68 HIS A O 1
ATOM 522 N N . GLU A 1 69 ? -11.036 -2.294 -1.233 1.00 96.81 69 GLU A N 1
ATOM 523 C CA . GLU A 1 69 ? -11.385 -0.994 -0.662 1.00 96.81 69 GLU A CA 1
ATOM 524 C C . GLU A 1 69 ? -10.135 -0.332 -0.099 1.00 96.81 69 GLU A C 1
ATOM 526 O O . GLU A 1 69 ? -9.462 -0.905 0.759 1.00 96.81 69 GLU A O 1
ATOM 531 N N . ILE A 1 70 ? -9.819 0.867 -0.591 1.00 96.81 70 ILE A N 1
ATOM 532 C CA . ILE A 1 70 ? -8.591 1.585 -0.253 1.00 96.81 70 ILE A CA 1
ATOM 533 C C . ILE A 1 70 ? -8.916 3.050 0.041 1.00 96.81 70 ILE A C 1
ATOM 535 O O . ILE A 1 70 ? -9.603 3.712 -0.734 1.00 96.81 70 ILE A O 1
ATOM 539 N N . ILE A 1 71 ? -8.371 3.564 1.142 1.00 96.31 71 ILE A N 1
ATOM 540 C CA . ILE A 1 71 ? -8.284 4.993 1.436 1.00 96.31 71 ILE A CA 1
ATOM 541 C C . ILE A 1 71 ? -6.909 5.465 0.961 1.00 96.31 71 ILE A C 1
ATOM 543 O O . ILE A 1 71 ? -5.889 5.211 1.606 1.00 96.31 71 ILE A O 1
ATOM 547 N N . ALA A 1 72 ? -6.889 6.122 -0.197 1.00 93.94 72 ALA A N 1
ATOM 548 C CA . ALA A 1 72 ? -5.690 6.739 -0.742 1.00 93.94 72 ALA A CA 1
ATOM 549 C C . ALA A 1 72 ? -5.635 8.214 -0.339 1.00 93.94 72 ALA A C 1
ATOM 551 O O . ALA A 1 72 ? -6.583 8.963 -0.568 1.00 93.94 72 ALA A O 1
ATOM 552 N N . VAL A 1 73 ? -4.517 8.626 0.247 1.00 90.56 73 VAL A N 1
ATOM 553 C CA . VAL A 1 73 ? -4.241 10.032 0.558 1.00 90.56 73 VAL A CA 1
ATOM 554 C C . VAL A 1 73 ? -3.366 10.597 -0.553 1.00 90.56 73 VAL A C 1
ATOM 556 O O . VAL A 1 73 ? -2.286 10.071 -0.815 1.00 90.56 73 VAL A O 1
ATOM 559 N N . THR A 1 74 ? -3.858 11.626 -1.242 1.00 85.00 74 THR A N 1
ATOM 560 C CA . THR A 1 74 ? -3.185 12.230 -2.406 1.00 85.00 74 THR A CA 1
ATOM 561 C C . THR A 1 74 ? -2.329 13.438 -2.044 1.00 85.00 74 THR A C 1
ATOM 563 O O . THR A 1 74 ? -1.390 13.751 -2.767 1.00 85.00 74 THR A O 1
ATOM 566 N N . GLU A 1 75 ? -2.642 14.094 -0.929 1.00 79.00 75 GLU A N 1
ATOM 567 C CA . GLU A 1 75 ? -1.907 15.225 -0.369 1.00 79.00 75 GLU A CA 1
ATOM 568 C C . GLU A 1 75 ? -1.855 15.059 1.151 1.00 79.00 75 GLU A C 1
ATOM 570 O O . GLU A 1 75 ? -2.844 14.683 1.784 1.00 79.00 75 GLU A O 1
ATOM 575 N N . GLY A 1 76 ? -0.690 15.315 1.724 1.00 66.88 76 GLY A N 1
ATOM 576 C CA . GLY A 1 76 ? -0.434 15.378 3.156 1.00 66.88 76 GLY A CA 1
ATOM 577 C C . GLY A 1 76 ? 0.639 16.436 3.386 1.00 66.88 76 GLY A C 1
ATOM 578 O O . GLY A 1 76 ? 1.329 16.802 2.433 1.00 66.88 76 GLY A O 1
ATOM 579 N N . ASP A 1 77 ? 0.722 16.952 4.607 1.00 52.16 77 ASP A N 1
ATOM 580 C CA . ASP A 1 77 ? 1.797 17.866 5.022 1.00 52.16 77 ASP A CA 1
ATOM 581 C C . ASP A 1 77 ? 3.184 17.216 4.837 1.00 52.16 77 ASP A C 1
ATOM 583 O O . ASP A 1 77 ? 3.322 16.022 5.210 1.00 52.16 77 ASP A O 1
#

Radius of gyration: 12.9 Å; Cα contacts (8 Å, |Δi|>4): 96; chains: 1; bounding box: 28×28×32 Å

Sequence (77 aa):
MHTTGFTTTIPLEVVLAAGRRPVDLNNIFITGGRSMELIESAEAEGFPRNVCSWIKGIYAAALEKDIHEIIAVTEGD

Solvent-accessible surface area (backbone atoms only — not comparable to full-atom values): 4520 Å² total; per-residue (Å²): 121,57,60,34,34,30,68,64,96,65,75,58,66,62,42,48,76,68,60,33,43,76,39,60,35,55,55,55,24,67,71,64,81,45,42,66,60,27,29,51,50,27,40,75,75,66,47,60,88,87,53,61,61,66,60,30,15,33,52,35,38,31,59,78,66,70,54,88,38,72,52,75,75,91,78,77,136

pLDDT: mean 94.61, std 7.24, range [52.16, 98.56]

Nearest PDB structures (foldseek):
  1i2a-assembly1_A  TM=4.128E-01  e=2.870E-01  Methanocaldococcus jannaschii
  4d5y-assembly1_u  TM=4.107E-01  e=1.172E+00  Oryctolagus cuniculus
  1dwu-assembly2_B  TM=3.896E-01  e=1.339E+00  Methanothermococcus thermolithotrophicus
  7oyd-assembly1_x  TM=4.142E-01  e=2.617E+00  Oryctolagus cuniculus
  8bsi-assembly1_Ln  TM=3.835E-01  e=2.617E+00  Giardia duodenalis

Foldseek 3Di:
DAEEEEADDDDCVVCVVVVYHYDYLQCLLPVVVCVVVQLVVLVVVPDDPPPDSSVSSSVSSCVVVVHDHYDYDPDDD